Protein AF-A0A7Z1SAC2-F1 (afdb_monomer_lite)

Structure (mmCIF, N/CA/C/O backbone):
data_AF-A0A7Z1SAC2-F1
#
_entry.id   AF-A0A7Z1SAC2-F1
#
loop_
_atom_site.group_PDB
_atom_site.id
_atom_site.type_symbol
_atom_site.label_atom_id
_atom_site.label_alt_id
_atom_site.label_comp_id
_atom_site.label_asym_id
_atom_site.label_entity_id
_atom_site.label_seq_id
_atom_site.pdbx_PDB_ins_code
_atom_site.Cartn_x
_atom_site.Cartn_y
_atom_site.Cartn_z
_atom_site.occupancy
_atom_site.B_iso_or_equiv
_atom_site.auth_seq_id
_atom_site.auth_comp_id
_atom_site.auth_asym_id
_atom_site.auth_atom_id
_atom_site.pdbx_PDB_model_num
ATOM 1 N N . MET A 1 1 ? -28.281 30.940 -34.672 1.00 33.72 1 MET A N 1
ATOM 2 C CA . MET A 1 1 ? -27.881 29.730 -35.424 1.00 33.72 1 MET A CA 1
ATOM 3 C C . MET A 1 1 ? -26.453 29.983 -35.879 1.00 33.72 1 MET A C 1
ATOM 5 O O . MET A 1 1 ? -26.248 31.031 -36.472 1.00 33.72 1 MET A O 1
ATOM 9 N N . MET A 1 2 ? -25.467 29.332 -35.239 1.00 42.41 2 MET A N 1
ATOM 10 C CA . MET A 1 2 ? -24.703 28.177 -35.783 1.00 42.41 2 MET A CA 1
ATOM 11 C C . MET A 1 2 ? -23.991 28.589 -37.088 1.00 42.41 2 MET A C 1
ATOM 13 O O . MET A 1 2 ? -24.656 29.094 -37.982 1.00 42.41 2 MET A O 1
ATOM 17 N N . ILE A 1 3 ? -22.675 28.468 -37.274 1.00 42.25 3 ILE A N 1
ATOM 18 C CA . ILE A 1 3 ? -21.798 27.279 -37.189 1.00 42.25 3 ILE A CA 1
ATOM 19 C C . ILE A 1 3 ? -20.364 27.838 -37.009 1.00 42.25 3 ILE A C 1
ATOM 21 O O . ILE A 1 3 ? -19.969 28.735 -37.750 1.00 42.25 3 ILE A O 1
ATOM 25 N N . ASP A 1 4 ? -19.723 27.638 -35.860 1.00 37.78 4 ASP A N 1
ATOM 26 C CA . ASP A 1 4 ? -18.775 26.555 -35.533 1.00 37.78 4 ASP A CA 1
ATOM 27 C C . ASP A 1 4 ? -17.481 26.539 -36.366 1.00 37.78 4 ASP A C 1
ATOM 29 O O . ASP A 1 4 ? -17.471 26.390 -37.585 1.00 37.78 4 ASP A O 1
ATOM 33 N N . SER A 1 5 ? -16.380 26.717 -35.634 1.00 49.25 5 SER A N 1
ATOM 34 C CA . SER A 1 5 ? -14.993 26.649 -36.076 1.00 49.25 5 SER A CA 1
ATOM 35 C C . SER A 1 5 ? -14.637 25.244 -36.557 1.00 49.25 5 SER A C 1
ATOM 37 O O . SER A 1 5 ? -14.541 24.325 -35.747 1.00 49.25 5 SER A O 1
ATOM 39 N N . GLU A 1 6 ? -14.315 25.084 -37.837 1.00 49.66 6 GLU A N 1
ATOM 40 C CA . GLU A 1 6 ? -13.580 23.909 -38.308 1.00 49.66 6 GLU A CA 1
ATOM 41 C C . GLU A 1 6 ? -12.080 24.207 -38.250 1.00 49.66 6 GLU A C 1
ATOM 43 O O . GLU A 1 6 ? -11.458 24.706 -39.188 1.00 49.66 6 GLU A O 1
ATOM 48 N N . ILE A 1 7 ? -11.489 23.910 -37.092 1.00 48.00 7 ILE A N 1
ATOM 49 C CA . ILE A 1 7 ? -10.057 23.634 -37.008 1.00 48.00 7 ILE A CA 1
ATOM 50 C C . ILE A 1 7 ? -9.855 22.323 -37.764 1.00 48.00 7 ILE A C 1
ATOM 52 O O . ILE A 1 7 ? -10.367 21.283 -37.353 1.00 48.00 7 ILE A O 1
ATOM 56 N N . ALA A 1 8 ? -9.141 22.384 -38.886 1.00 43.84 8 ALA A N 1
ATOM 57 C CA . ALA A 1 8 ? -8.746 21.209 -39.642 1.00 43.84 8 ALA A CA 1
ATOM 58 C C . ALA A 1 8 ? -7.986 20.242 -38.718 1.00 43.84 8 ALA A C 1
ATOM 60 O O . ALA A 1 8 ? -6.848 20.500 -38.322 1.00 43.84 8 ALA A O 1
ATOM 61 N N . HIS A 1 9 ? -8.639 19.139 -38.354 1.00 40.84 9 HIS A N 1
ATOM 62 C CA . HIS A 1 9 ? -7.997 17.998 -37.725 1.00 40.84 9 HIS A CA 1
ATOM 63 C C . HIS A 1 9 ? -7.062 17.359 -38.755 1.00 40.84 9 HIS A C 1
ATOM 65 O O . HIS A 1 9 ? -7.486 16.566 -39.596 1.00 40.84 9 HIS A O 1
ATOM 71 N N . ASP A 1 10 ? -5.779 17.713 -38.683 1.00 44.56 10 ASP A N 1
ATOM 72 C CA . ASP A 1 10 ? -4.698 16.932 -39.279 1.00 44.56 10 ASP A CA 1
ATOM 73 C C . ASP A 1 10 ? -4.639 15.594 -38.523 1.00 44.56 10 ASP A C 1
ATOM 75 O O . ASP A 1 10 ? -3.920 15.421 -37.537 1.00 44.56 10 ASP A O 1
ATOM 79 N N . HIS A 1 11 ? -5.495 14.657 -38.938 1.00 44.25 11 HIS A N 1
ATOM 80 C CA . HIS A 1 11 ? -5.436 13.250 -38.571 1.00 44.25 11 HIS A CA 1
ATOM 81 C C . HIS A 1 11 ? -4.190 12.634 -39.214 1.00 44.25 11 HIS A C 1
ATOM 83 O O . HIS A 1 11 ? -4.270 11.802 -40.116 1.00 44.25 11 HIS A O 1
ATOM 89 N N . ARG A 1 12 ? -3.006 13.007 -38.721 1.00 44.72 12 ARG A N 1
ATOM 90 C CA . ARG A 1 12 ? -1.884 12.078 -38.757 1.00 44.72 12 ARG A CA 1
ATOM 91 C C . ARG A 1 12 ? -2.257 10.954 -37.816 1.00 44.72 12 ARG A C 1
ATOM 93 O O . ARG A 1 12 ? -2.119 11.095 -36.603 1.00 44.72 12 ARG A O 1
ATOM 100 N N . SER A 1 13 ? -2.794 9.882 -38.394 1.00 46.84 13 SER A N 1
ATOM 101 C CA . SER A 1 13 ? -2.878 8.569 -37.776 1.00 46.84 13 SER A CA 1
ATOM 102 C C . SER A 1 13 ? -1.561 8.289 -37.063 1.00 46.84 13 SER A C 1
ATOM 104 O O . SER A 1 13 ? -0.573 7.882 -37.670 1.00 46.84 13 SER A O 1
ATOM 106 N N . LEU A 1 14 ? -1.547 8.527 -35.755 1.00 46.81 14 LEU A N 1
ATOM 107 C CA . LEU A 1 14 ? -0.682 7.812 -34.840 1.00 46.81 14 LEU A CA 1
ATOM 108 C C . LEU A 1 14 ? -1.268 6.402 -34.756 1.00 46.81 14 LEU A C 1
ATOM 110 O O . LEU A 1 14 ? -1.846 6.010 -33.746 1.00 46.81 14 LEU A O 1
ATOM 114 N N . ASP A 1 15 ? -1.132 5.652 -35.853 1.00 45.56 15 ASP A N 1
ATOM 115 C CA . ASP A 1 15 ? -1.004 4.205 -35.774 1.00 45.56 15 ASP A CA 1
ATOM 116 C C . ASP A 1 15 ? 0.307 3.970 -35.027 1.00 45.56 15 ASP A C 1
ATOM 118 O O . ASP A 1 15 ? 1.384 3.797 -35.599 1.00 45.56 15 ASP A O 1
ATOM 122 N N . LEU A 1 16 ? 0.211 4.083 -33.701 1.00 43.00 16 LEU A N 1
ATOM 123 C CA . LEU A 1 16 ? 1.159 3.517 -32.766 1.00 43.00 16 LEU A CA 1
ATOM 124 C C . LEU A 1 16 ? 1.127 2.021 -33.047 1.00 43.00 16 LEU A C 1
ATOM 126 O O . LEU A 1 16 ? 0.293 1.290 -32.508 1.00 43.00 16 LEU A O 1
ATOM 130 N N . ASN A 1 17 ? 1.993 1.604 -33.972 1.00 43.12 17 ASN A N 1
ATOM 131 C CA . ASN A 1 17 ? 2.301 0.214 -34.227 1.00 43.12 17 ASN A CA 1
ATOM 132 C C . ASN A 1 17 ? 2.465 -0.459 -32.870 1.00 43.12 17 ASN A C 1
ATOM 134 O O . ASN A 1 17 ? 3.375 -0.159 -32.099 1.00 43.12 17 ASN A O 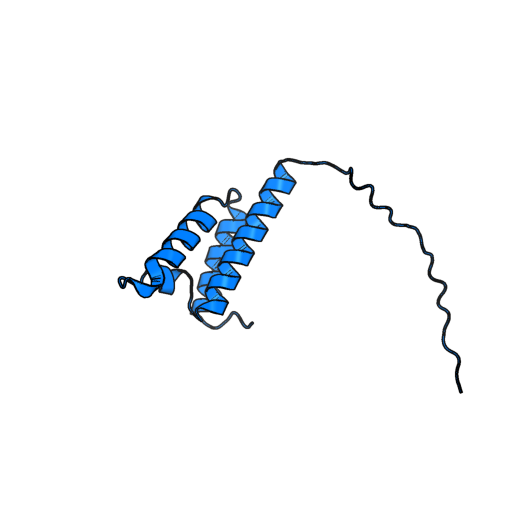1
ATOM 138 N N . THR A 1 18 ? 1.547 -1.370 -32.581 1.00 49.66 18 THR A N 1
ATOM 139 C CA . THR A 1 18 ? 1.400 -2.119 -31.328 1.00 49.66 18 THR A CA 1
ATOM 140 C C . THR A 1 18 ? 2.534 -3.143 -31.135 1.00 49.66 18 THR A C 1
ATOM 142 O O . THR A 1 18 ? 2.407 -4.103 -30.379 1.00 49.66 18 THR A O 1
ATOM 145 N N . GLU A 1 19 ? 3.659 -2.921 -31.817 1.00 47.09 19 GLU A N 1
ATOM 146 C CA . GLU A 1 19 ? 4.850 -3.759 -31.916 1.00 47.09 19 GLU A CA 1
ATOM 147 C C . GLU A 1 19 ? 6.135 -3.021 -31.494 1.00 47.09 19 GLU A C 1
ATOM 149 O O . GLU A 1 19 ? 7.225 -3.585 -31.600 1.00 47.09 19 GLU A O 1
ATOM 154 N N . GLU A 1 20 ? 6.053 -1.793 -30.967 1.00 45.94 20 GLU A N 1
ATOM 155 C CA . GLU A 1 20 ? 7.206 -1.170 -30.309 1.00 45.94 20 GLU A CA 1
ATOM 156 C C . GLU A 1 20 ? 7.476 -1.846 -28.954 1.00 45.94 20 GLU A C 1
ATOM 158 O O . GLU A 1 20 ? 6.962 -1.464 -27.909 1.00 45.94 20 GLU A O 1
ATOM 163 N N . LEU A 1 21 ? 8.316 -2.881 -29.023 1.00 49.19 21 LEU A N 1
ATOM 164 C CA . LEU A 1 21 ? 9.186 -3.384 -27.962 1.00 49.19 21 LEU A CA 1
ATOM 165 C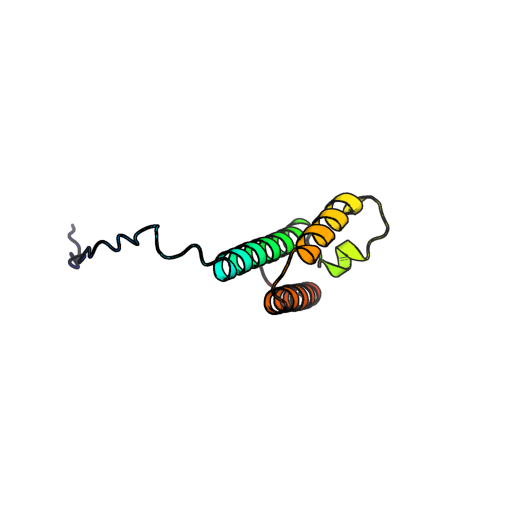 C . LEU A 1 21 ? 8.476 -3.851 -26.680 1.00 49.19 21 LEU A C 1
ATOM 167 O O . LEU A 1 21 ? 8.275 -3.102 -25.726 1.00 49.19 21 LEU A O 1
ATOM 171 N N . ARG A 1 22 ? 8.263 -5.173 -26.578 1.00 58.38 22 ARG A N 1
ATOM 172 C CA . ARG A 1 22 ? 8.266 -5.868 -25.277 1.00 58.38 22 ARG A CA 1
ATOM 173 C C . ARG A 1 22 ? 9.667 -5.772 -24.670 1.00 58.38 22 ARG A C 1
ATOM 175 O O . ARG A 1 22 ? 10.392 -6.761 -24.631 1.00 58.38 22 ARG A O 1
ATOM 182 N N . ASP A 1 23 ? 10.065 -4.582 -24.248 1.00 60.75 23 ASP A N 1
ATOM 183 C CA . ASP A 1 23 ? 11.188 -4.421 -23.346 1.00 60.75 23 ASP A CA 1
ATOM 184 C C . ASP A 1 23 ? 10.756 -5.026 -21.999 1.00 60.75 23 ASP A C 1
ATOM 186 O O . ASP A 1 23 ? 9.810 -4.524 -21.375 1.00 60.75 23 ASP A O 1
ATOM 190 N N . PRO A 1 24 ? 11.381 -6.131 -21.554 1.00 62.53 24 PRO A N 1
ATOM 191 C CA . PRO A 1 24 ? 11.046 -6.747 -20.279 1.00 62.53 24 PRO A CA 1
ATOM 192 C C . PRO A 1 24 ? 11.164 -5.748 -19.129 1.00 62.53 24 PRO A C 1
ATOM 194 O O . PRO A 1 24 ? 10.364 -5.792 -18.201 1.00 62.53 24 PRO A O 1
ATOM 197 N N . GLU A 1 25 ? 12.111 -4.811 -19.195 1.00 69.38 25 GLU A N 1
ATOM 198 C CA . GLU A 1 25 ? 12.293 -3.792 -18.168 1.00 69.38 25 GLU A CA 1
ATOM 199 C C . GLU A 1 25 ? 11.104 -2.825 -18.095 1.00 69.38 25 GLU A C 1
ATOM 201 O O . GLU A 1 25 ? 10.664 -2.483 -16.992 1.00 69.38 25 GLU A O 1
ATOM 206 N N . LEU A 1 26 ? 10.537 -2.445 -19.243 1.00 68.44 26 LEU A N 1
ATOM 207 C CA . LEU A 1 26 ? 9.341 -1.605 -19.312 1.00 68.44 26 LEU A CA 1
ATOM 208 C C . LEU A 1 26 ? 8.096 -2.357 -18.813 1.00 68.44 26 LEU A C 1
ATOM 210 O O . LEU A 1 26 ? 7.247 -1.770 -18.141 1.00 68.44 26 LEU A O 1
ATOM 214 N N . ALA A 1 27 ? 8.008 -3.661 -19.092 1.00 68.69 27 ALA A N 1
ATOM 215 C CA . ALA A 1 27 ? 6.940 -4.523 -18.588 1.00 68.69 27 ALA A CA 1
ATOM 216 C C . ALA A 1 27 ? 6.997 -4.670 -17.057 1.00 68.69 27 ALA A C 1
ATOM 218 O O . ALA A 1 27 ? 5.990 -4.432 -16.394 1.00 68.69 27 ALA A O 1
ATOM 219 N N . TYR A 1 28 ? 8.173 -4.958 -16.484 1.00 66.94 28 TYR A N 1
ATOM 220 C CA . TYR A 1 28 ? 8.352 -5.013 -15.027 1.00 66.94 28 TYR A CA 1
ATOM 221 C C . TYR A 1 28 ? 8.035 -3.672 -14.364 1.00 66.94 28 TYR A C 1
ATOM 223 O O . TYR A 1 28 ? 7.408 -3.634 -13.309 1.00 66.94 28 TYR A O 1
ATOM 231 N N . PHE A 1 29 ? 8.423 -2.560 -14.994 1.00 83.06 29 PHE A N 1
ATOM 232 C CA . PHE A 1 29 ? 8.081 -1.234 -14.490 1.00 83.06 29 PHE A CA 1
ATOM 233 C C . PHE A 1 29 ? 6.566 -0.990 -14.502 1.00 83.06 29 PHE A C 1
ATOM 235 O O . PHE A 1 29 ? 6.026 -0.478 -13.524 1.00 83.06 29 PHE A O 1
ATOM 242 N N . LYS A 1 30 ? 5.865 -1.398 -15.567 1.00 87.69 30 LYS A N 1
ATOM 243 C CA . LYS A 1 30 ? 4.404 -1.292 -15.651 1.00 87.69 30 LYS A CA 1
ATOM 244 C C . LYS A 1 30 ? 3.707 -2.104 -14.556 1.00 87.69 30 LYS A C 1
ATOM 246 O O . LYS A 1 30 ? 2.841 -1.562 -13.878 1.00 87.69 30 LYS A O 1
ATOM 251 N N . GLU A 1 31 ? 4.084 -3.365 -14.363 1.00 90.69 31 GLU A N 1
ATOM 252 C CA . GLU A 1 31 ? 3.466 -4.204 -13.329 1.00 90.69 31 GLU A CA 1
ATOM 253 C C . GLU A 1 31 ? 3.711 -3.653 -11.917 1.00 90.69 31 GLU A C 1
ATOM 255 O O . GLU A 1 31 ? 2.814 -3.668 -11.076 1.00 90.69 31 GLU A O 1
ATOM 260 N N . ASP A 1 32 ? 4.906 -3.122 -11.647 1.00 92.25 32 ASP A N 1
ATOM 261 C CA . ASP A 1 32 ? 5.209 -2.498 -10.359 1.00 92.25 32 ASP A CA 1
ATOM 262 C C . ASP A 1 32 ? 4.327 -1.263 -10.103 1.00 92.25 32 ASP A C 1
ATOM 264 O O . ASP A 1 32 ? 3.830 -1.081 -8.989 1.00 92.25 32 ASP A O 1
ATOM 268 N N . LEU A 1 33 ? 4.075 -0.440 -11.129 1.00 91.88 33 LEU A N 1
ATOM 269 C CA . LEU A 1 33 ? 3.143 0.688 -11.033 1.00 91.88 33 LEU A CA 1
ATOM 270 C C . LEU A 1 33 ? 1.701 0.224 -10.782 1.00 91.88 33 LEU A C 1
ATOM 272 O O . LEU A 1 33 ? 1.011 0.809 -9.949 1.00 91.88 33 LEU A O 1
ATOM 276 N N . GLU A 1 34 ? 1.254 -0.846 -11.443 1.00 94.38 34 GLU A N 1
ATOM 277 C CA . GLU A 1 34 ? -0.069 -1.436 -11.202 1.00 94.38 34 GLU A CA 1
ATOM 278 C C . GLU A 1 34 ? -0.203 -1.957 -9.760 1.00 94.38 34 GLU A C 1
ATOM 280 O O . GLU A 1 34 ? -1.233 -1.741 -9.116 1.00 94.38 34 GLU A O 1
ATOM 285 N N . ARG A 1 35 ? 0.852 -2.578 -9.209 1.00 94.69 35 ARG A N 1
ATOM 286 C CA . ARG A 1 35 ? 0.900 -3.014 -7.801 1.00 94.69 35 ARG A CA 1
ATOM 287 C C . ARG A 1 35 ? 0.841 -1.829 -6.837 1.00 94.69 35 ARG A C 1
ATOM 289 O O . ARG A 1 35 ? 0.071 -1.872 -5.877 1.00 94.69 35 ARG A O 1
ATOM 296 N N . ARG A 1 36 ? 1.591 -0.752 -7.099 1.00 94.75 36 ARG A N 1
ATOM 297 C CA . ARG A 1 36 ? 1.522 0.500 -6.321 1.00 94.75 36 ARG A CA 1
ATOM 298 C C . ARG A 1 36 ? 0.105 1.076 -6.320 1.00 94.75 36 ARG A C 1
ATOM 300 O O . ARG A 1 36 ? -0.410 1.438 -5.264 1.00 94.75 36 ARG A O 1
ATOM 307 N N . ASP A 1 37 ? -0.544 1.128 -7.478 1.00 93.94 37 ASP A N 1
ATOM 308 C CA . ASP A 1 37 ? -1.901 1.666 -7.599 1.00 93.94 37 ASP A CA 1
ATOM 309 C C . ASP A 1 37 ? -2.938 0.764 -6.905 1.00 93.94 37 ASP A C 1
ATOM 311 O O . ASP A 1 37 ? -3.908 1.259 -6.328 1.00 93.94 37 ASP A O 1
ATOM 315 N N . ALA A 1 38 ? -2.731 -0.557 -6.892 1.00 96.00 38 ALA A N 1
ATOM 316 C CA . ALA A 1 38 ? -3.552 -1.484 -6.115 1.00 96.00 38 ALA A CA 1
ATOM 317 C C . ALA A 1 38 ? -3.414 -1.247 -4.601 1.00 96.00 38 ALA A C 1
ATOM 319 O O . ALA A 1 38 ? -4.423 -1.203 -3.894 1.00 96.00 38 ALA A O 1
ATOM 320 N N . LEU A 1 39 ? -2.191 -1.024 -4.109 1.00 96.69 39 LEU A N 1
ATOM 321 C CA . LEU A 1 39 ? -1.946 -0.655 -2.712 1.00 96.69 39 LEU A CA 1
ATOM 322 C C . LEU A 1 39 ? -2.651 0.656 -2.351 1.00 96.69 39 LEU A C 1
ATOM 324 O O . LEU A 1 39 ? -3.288 0.743 -1.302 1.00 96.69 39 LEU A O 1
ATOM 328 N N . LEU A 1 40 ? -2.631 1.642 -3.251 1.00 94.12 40 LEU A N 1
ATOM 329 C CA . LEU A 1 40 ? -3.359 2.887 -3.042 1.00 94.12 40 LEU A CA 1
ATOM 330 C C . LEU A 1 40 ? -4.873 2.668 -2.910 1.00 94.12 40 LEU A C 1
ATOM 332 O O . LEU A 1 40 ? -5.516 3.225 -2.021 1.00 94.12 40 LEU A O 1
ATOM 336 N N . ARG A 1 41 ? -5.452 1.832 -3.778 1.00 94.94 41 ARG A N 1
ATOM 337 C CA . ARG A 1 41 ? -6.883 1.494 -3.723 1.00 94.94 41 ARG A CA 1
ATOM 338 C C . ARG A 1 41 ? -7.260 0.825 -2.408 1.00 94.94 41 ARG A C 1
ATOM 340 O O . ARG A 1 41 ? -8.320 1.135 -1.873 1.00 94.94 41 ARG A O 1
ATOM 347 N N . ILE A 1 42 ? -6.398 -0.043 -1.876 1.00 94.81 42 ILE A N 1
ATOM 348 C CA . ILE A 1 42 ? -6.592 -0.651 -0.555 1.00 94.81 42 ILE A CA 1
ATOM 349 C C . ILE A 1 42 ? -6.680 0.443 0.516 1.00 94.81 42 ILE A C 1
ATOM 351 O O . ILE A 1 42 ? -7.630 0.453 1.295 1.00 94.81 42 ILE A O 1
ATOM 355 N N . MET A 1 43 ? -5.754 1.404 0.524 1.00 93.38 43 MET A N 1
ATOM 356 C CA . MET A 1 43 ? -5.767 2.482 1.520 1.00 93.38 43 MET A CA 1
ATOM 357 C C . MET A 1 43 ? -7.067 3.289 1.483 1.00 93.38 43 MET A C 1
ATOM 359 O O . MET A 1 43 ? -7.693 3.521 2.517 1.00 93.38 43 MET A O 1
ATOM 363 N N . VAL A 1 44 ? -7.516 3.658 0.278 1.00 92.25 44 VAL A N 1
ATOM 364 C CA . VAL A 1 44 ? -8.772 4.393 0.074 1.00 92.25 44 VAL A CA 1
ATOM 365 C C . VAL A 1 44 ? -9.982 3.563 0.510 1.00 92.25 44 VAL A C 1
ATOM 367 O O . VAL A 1 44 ? -10.846 4.072 1.220 1.00 92.25 44 VAL A O 1
ATOM 370 N N . GLN A 1 45 ? -10.044 2.283 0.133 1.00 93.25 45 GLN A N 1
ATOM 371 C CA . GLN A 1 45 ? -11.169 1.399 0.451 1.00 93.25 45 GLN A CA 1
ATOM 372 C C . GLN A 1 45 ? -11.355 1.209 1.960 1.00 93.25 45 GLN A C 1
ATOM 374 O O . GLN A 1 45 ? -12.486 1.184 2.445 1.00 93.25 45 GLN A O 1
ATOM 379 N N . TYR A 1 46 ? -10.257 1.057 2.698 1.00 91.31 46 TYR A N 1
ATOM 380 C CA . TYR A 1 46 ? -10.294 0.837 4.143 1.00 91.31 46 TYR A CA 1
ATOM 381 C C . TYR A 1 46 ? -10.216 2.132 4.955 1.00 91.31 46 TYR A C 1
ATOM 383 O O . TYR A 1 46 ? -10.324 2.082 6.181 1.00 91.31 46 TYR A O 1
ATOM 391 N N . ASN A 1 47 ? -10.060 3.276 4.283 1.00 92.06 47 ASN A N 1
ATOM 392 C CA . ASN A 1 47 ? -9.843 4.590 4.879 1.00 92.06 47 ASN A CA 1
ATOM 393 C C . ASN A 1 47 ? -8.740 4.575 5.956 1.00 92.06 47 ASN A C 1
ATOM 395 O O . ASN A 1 47 ? -8.916 5.093 7.062 1.00 92.06 47 ASN A O 1
ATOM 399 N N . ARG A 1 48 ? -7.640 3.877 5.655 1.00 92.81 48 ARG A N 1
ATOM 400 C CA . ARG A 1 48 ? -6.511 3.624 6.560 1.00 92.81 48 ARG A CA 1
ATOM 401 C C . ARG A 1 48 ? -5.219 3.525 5.767 1.00 92.81 48 ARG A C 1
ATOM 403 O O . ARG A 1 48 ? -5.218 3.073 4.625 1.00 92.81 48 ARG A O 1
ATOM 410 N N . SER A 1 49 ? -4.114 3.907 6.391 1.00 94.94 49 SER A N 1
ATOM 411 C CA . SER A 1 49 ? -2.786 3.708 5.819 1.00 94.94 49 SER A CA 1
ATOM 412 C C . SER A 1 49 ? -2.430 2.209 5.766 1.00 94.94 49 SER A C 1
ATOM 414 O O . SER A 1 49 ? -2.963 1.399 6.530 1.00 94.94 49 SER A O 1
ATOM 416 N N . LEU A 1 50 ? -1.513 1.819 4.875 1.00 95.81 50 LEU A N 1
ATOM 417 C CA . LEU A 1 50 ? -0.997 0.447 4.798 1.00 95.81 50 LEU A CA 1
ATOM 418 C C . LEU A 1 50 ? -0.359 0.039 6.126 1.00 95.81 50 LEU A C 1
ATOM 420 O O . LEU A 1 50 ? -0.630 -1.057 6.608 1.00 95.81 50 LEU A O 1
ATOM 424 N N . SER A 1 51 ? 0.429 0.924 6.744 1.00 94.94 51 SER A N 1
ATOM 425 C CA . SER A 1 51 ? 1.020 0.681 8.065 1.00 94.94 51 SER A CA 1
ATOM 426 C C . SER A 1 51 ? -0.037 0.437 9.146 1.00 94.94 51 SER A C 1
ATOM 428 O O . SER A 1 51 ? 0.119 -0.473 9.958 1.00 94.94 51 SER A O 1
ATOM 430 N N . GLU A 1 52 ? -1.142 1.189 9.142 1.00 94.69 52 GLU A N 1
ATOM 431 C CA . GLU A 1 52 ? -2.243 0.976 10.092 1.00 94.69 52 GLU A CA 1
ATOM 432 C C . GLU A 1 52 ? -2.947 -0.369 9.877 1.00 94.69 52 GLU A C 1
ATOM 434 O O . GLU A 1 52 ? -3.266 -1.062 10.842 1.00 94.69 52 GLU A O 1
ATOM 439 N N . ILE A 1 53 ? -3.174 -0.755 8.6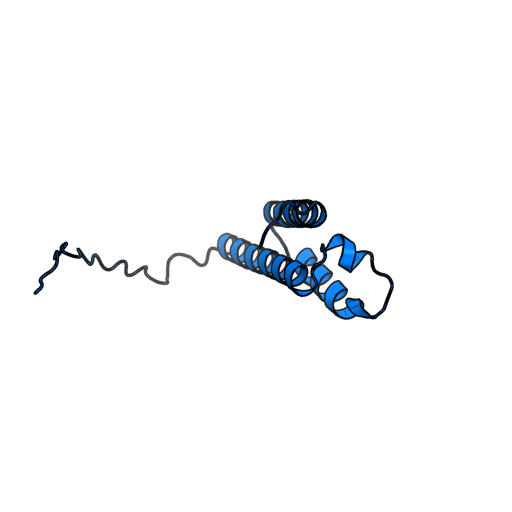17 1.00 94.81 53 ILE A N 1
ATOM 440 C CA . ILE A 1 53 ? -3.768 -2.053 8.270 1.00 94.81 53 ILE A CA 1
ATOM 441 C C . ILE A 1 53 ? -2.827 -3.186 8.693 1.00 94.81 53 ILE A C 1
ATOM 443 O O . ILE A 1 53 ? -3.269 -4.167 9.286 1.00 94.81 53 ILE A O 1
ATOM 447 N N . MET A 1 54 ? -1.528 -3.049 8.426 1.00 95.69 54 MET A N 1
ATOM 448 C CA . MET A 1 54 ? -0.502 -4.051 8.726 1.00 95.69 54 MET A CA 1
ATOM 449 C C . MET A 1 54 ? -0.204 -4.198 10.221 1.00 95.69 54 MET A C 1
ATOM 451 O O . MET A 1 54 ? 0.159 -5.288 10.656 1.00 95.69 54 MET A O 1
ATOM 455 N N . GLY A 1 55 ? -0.371 -3.130 11.003 1.00 93.94 55 GLY A N 1
ATOM 456 C CA . GLY A 1 55 ? -0.191 -3.138 12.456 1.00 93.94 55 GLY A CA 1
ATOM 457 C C . GLY A 1 55 ? -1.391 -3.668 13.246 1.00 93.94 55 GLY A C 1
ATOM 458 O O . GLY A 1 55 ? -1.320 -3.762 14.469 1.00 93.94 55 GLY A O 1
ATOM 459 N N . TYR A 1 56 ? -2.504 -3.995 12.587 1.00 93.44 56 TYR A N 1
ATOM 460 C CA . TYR A 1 56 ? -3.707 -4.471 13.262 1.00 93.44 56 TYR A CA 1
ATOM 461 C C . TYR A 1 56 ? -3.637 -5.974 13.573 1.00 93.44 56 TYR A C 1
ATOM 463 O O . TYR A 1 56 ? -3.470 -6.796 12.677 1.00 93.44 56 TYR A O 1
ATOM 471 N N . GLU A 1 57 ? -3.825 -6.358 14.835 1.00 89.06 57 GLU A N 1
ATOM 472 C CA . GLU A 1 57 ? -3.697 -7.763 15.267 1.00 89.06 57 GLU A CA 1
ATOM 473 C C . GLU A 1 57 ? -4.985 -8.596 15.113 1.00 89.06 57 GLU A C 1
ATOM 475 O O . GLU A 1 57 ? -4.954 -9.824 15.205 1.00 89.06 57 GLU A O 1
ATOM 480 N N . GLY A 1 58 ? 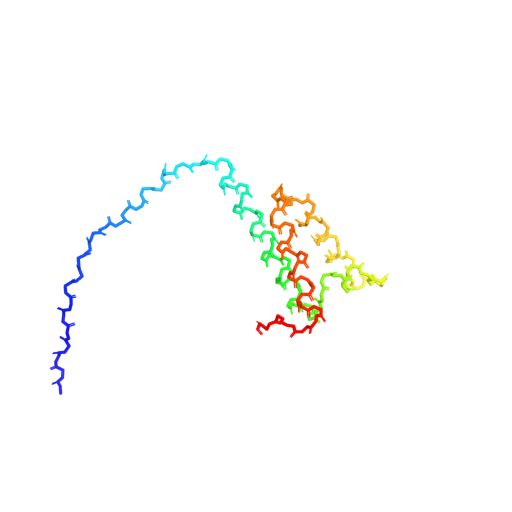-6.136 -7.956 14.887 1.00 86.69 58 GLY A N 1
ATOM 481 C CA . GLY A 1 58 ? -7.416 -8.655 14.761 1.00 86.69 58 GLY A CA 1
ATOM 482 C C . GLY A 1 58 ? -7.623 -9.321 13.395 1.00 86.69 58 GLY A C 1
ATOM 483 O O . GLY A 1 58 ? -7.043 -8.933 12.383 1.00 86.69 58 GLY A O 1
ATOM 484 N N . GLU A 1 59 ? -8.514 -10.315 13.345 1.00 88.56 59 GLU A N 1
ATOM 485 C CA . GLU A 1 59 ? -8.727 -11.126 12.134 1.00 88.56 59 GLU A CA 1
ATOM 486 C C . GLU A 1 59 ? -9.327 -10.358 10.952 1.00 88.56 59 GLU A C 1
ATOM 488 O O . GLU A 1 59 ? -9.161 -10.774 9.809 1.00 88.56 59 GLU A O 1
ATOM 493 N N . GLN A 1 60 ? -9.972 -9.219 11.220 1.00 88.75 60 GLN A N 1
ATOM 494 C CA . GLN A 1 60 ? -10.689 -8.406 10.236 1.00 88.75 60 GLN A CA 1
ATOM 495 C C . GLN A 1 60 ? -9.840 -8.020 9.016 1.00 88.75 60 GLN A C 1
ATOM 497 O O . GLN A 1 60 ? -10.393 -7.848 7.931 1.00 88.75 60 GLN A O 1
ATOM 502 N N . TYR A 1 61 ? -8.520 -7.885 9.180 1.00 91.88 61 TYR A N 1
ATOM 503 C CA . TYR A 1 61 ? -7.628 -7.484 8.094 1.00 91.88 61 TYR A CA 1
ATOM 504 C C . TYR A 1 61 ? -6.676 -8.584 7.618 1.00 91.88 61 TYR A C 1
ATOM 506 O O . TYR A 1 61 ? -5.839 -8.298 6.771 1.00 91.88 61 TYR A O 1
ATOM 514 N N . LYS A 1 62 ? -6.784 -9.834 8.087 1.00 93.50 62 LYS A N 1
ATOM 515 C CA . LYS A 1 62 ? -5.820 -10.894 7.721 1.00 93.50 62 LYS A CA 1
ATOM 516 C C . LYS A 1 62 ? -5.685 -11.088 6.207 1.00 93.50 62 LYS A C 1
ATOM 518 O O . LYS A 1 62 ? -4.567 -11.141 5.696 1.00 93.50 62 LYS A O 1
ATOM 523 N N . ASP A 1 63 ? -6.806 -11.122 5.489 1.00 93.75 63 ASP A N 1
ATOM 524 C CA . ASP A 1 63 ? -6.810 -11.324 4.035 1.00 93.75 63 ASP A CA 1
ATOM 525 C C . ASP A 1 63 ? -6.188 -10.136 3.290 1.00 93.75 63 ASP A C 1
ATOM 527 O O . ASP A 1 63 ? -5.384 -10.309 2.372 1.00 93.75 63 ASP A O 1
ATOM 531 N N . VAL A 1 64 ? -6.504 -8.907 3.710 1.00 95.00 64 VAL A N 1
ATOM 532 C CA . VAL A 1 64 ? -5.925 -7.708 3.089 1.00 95.00 64 VAL A CA 1
ATOM 533 C C . VAL A 1 64 ? -4.456 -7.526 3.471 1.00 95.00 64 VAL A C 1
ATOM 535 O O . VAL A 1 64 ? -3.665 -7.129 2.626 1.00 95.00 64 VAL A O 1
ATOM 538 N N . GLN A 1 65 ? -4.049 -7.886 4.688 1.00 96.62 65 GLN A N 1
ATOM 539 C CA . GLN A 1 65 ? -2.645 -7.907 5.102 1.00 96.62 65 GLN A CA 1
ATOM 540 C C . GLN A 1 65 ? -1.835 -8.891 4.260 1.00 96.62 65 GLN A C 1
ATOM 542 O O . GLN A 1 65 ? -0.713 -8.580 3.863 1.00 96.62 65 GLN A O 1
ATOM 547 N N . PHE A 1 66 ? -2.395 -10.067 3.961 1.00 95.94 66 PHE A N 1
ATOM 548 C CA . PHE A 1 66 ? -1.781 -11.008 3.029 1.00 95.94 66 PHE A CA 1
ATOM 549 C C . PHE A 1 66 ? -1.649 -10.391 1.630 1.00 95.94 66 PHE A C 1
ATOM 551 O O . PHE A 1 66 ? -0.557 -10.386 1.069 1.00 95.94 66 PHE A O 1
ATOM 558 N N . CYS A 1 67 ? -2.715 -9.776 1.110 1.00 96.00 67 CYS A N 1
ATOM 559 C CA . CYS A 1 67 ? -2.694 -9.089 -0.184 1.00 96.00 67 CYS A CA 1
ATOM 560 C C . CYS A 1 67 ? -1.631 -7.976 -0.249 1.00 96.00 67 CYS A C 1
ATOM 562 O O . CYS A 1 67 ? -0.865 -7.909 -1.206 1.00 96.00 67 CYS A O 1
ATOM 564 N N . ILE A 1 68 ? -1.527 -7.135 0.786 1.00 96.25 68 ILE A N 1
ATOM 565 C CA . ILE A 1 68 ? -0.514 -6.073 0.872 1.00 96.25 68 ILE A CA 1
ATOM 566 C C . ILE A 1 68 ? 0.897 -6.672 0.831 1.00 96.25 68 ILE A C 1
ATOM 568 O O . ILE A 1 68 ? 1.739 -6.181 0.080 1.00 96.25 68 ILE A O 1
ATOM 572 N N . LYS A 1 69 ? 1.158 -7.741 1.598 1.00 96.06 69 LYS A N 1
ATOM 573 C CA . LYS A 1 69 ? 2.465 -8.423 1.606 1.00 96.06 69 LYS A CA 1
ATOM 574 C C . LYS A 1 69 ? 2.832 -8.960 0.227 1.00 96.06 69 LYS A C 1
ATOM 576 O O . LYS A 1 69 ? 3.955 -8.738 -0.214 1.00 96.06 69 LYS A O 1
ATOM 581 N N . GLU A 1 70 ? 1.891 -9.609 -0.456 1.00 96.56 70 GLU A N 1
ATOM 582 C CA . GLU A 1 70 ? 2.108 -10.130 -1.808 1.00 96.56 70 GLU A CA 1
ATOM 583 C C . GLU A 1 70 ? 2.355 -9.003 -2.817 1.00 96.56 70 GLU A C 1
ATOM 585 O O . GLU A 1 70 ? 3.273 -9.086 -3.629 1.00 96.56 70 GLU A O 1
ATOM 590 N N . LEU A 1 71 ? 1.582 -7.916 -2.763 1.00 95.38 71 LEU A N 1
ATOM 591 C CA . LEU A 1 71 ? 1.761 -6.781 -3.670 1.00 95.38 71 LEU A CA 1
ATOM 592 C C . LEU A 1 71 ? 3.125 -6.114 -3.476 1.00 95.38 71 LEU A C 1
ATOM 594 O O . LEU A 1 71 ? 3.826 -5.895 -4.459 1.00 95.38 71 LEU A O 1
ATOM 598 N N . VAL A 1 72 ? 3.521 -5.833 -2.231 1.00 94.12 72 VAL A N 1
ATOM 599 C CA . VAL A 1 72 ? 4.816 -5.207 -1.918 1.00 94.12 72 VAL A CA 1
ATOM 600 C C . VAL A 1 72 ? 5.979 -6.146 -2.240 1.00 94.12 72 VAL A C 1
ATOM 602 O O . VAL A 1 72 ? 6.959 -5.716 -2.844 1.00 94.12 72 VAL A O 1
ATOM 605 N N . GLY A 1 73 ? 5.869 -7.428 -1.883 1.00 93.06 73 GLY A N 1
ATOM 606 C CA . GLY A 1 73 ? 6.912 -8.430 -2.118 1.00 93.06 73 GLY A CA 1
ATOM 607 C C . GLY A 1 73 ? 7.200 -8.693 -3.598 1.00 93.06 73 GLY A C 1
ATOM 608 O O . GLY A 1 73 ? 8.299 -9.128 -3.930 1.00 93.06 73 GLY A O 1
ATOM 609 N N . ASN A 1 74 ? 6.246 -8.386 -4.481 1.00 93.62 74 ASN A N 1
ATOM 610 C CA . ASN A 1 74 ? 6.377 -8.545 -5.929 1.00 93.62 74 ASN A CA 1
ATOM 611 C C . ASN A 1 74 ? 6.752 -7.245 -6.669 1.00 93.62 74 ASN A C 1
ATOM 613 O O . ASN A 1 74 ? 6.766 -7.239 -7.901 1.00 93.62 74 ASN A O 1
ATOM 617 N N . ILE A 1 75 ? 7.050 -6.147 -5.961 1.00 91.44 75 ILE A N 1
ATOM 618 C CA . ILE A 1 75 ? 7.606 -4.936 -6.583 1.00 91.44 75 ILE A CA 1
ATOM 619 C C . ILE A 1 75 ? 9.112 -5.122 -6.780 1.00 91.44 75 ILE A C 1
ATOM 621 O O . ILE A 1 75 ? 9.870 -5.270 -5.823 1.00 91.44 75 ILE A O 1
ATOM 625 N N . ASN A 1 76 ? 9.563 -5.059 -8.030 1.00 89.94 76 ASN A N 1
ATOM 626 C CA . ASN A 1 76 ? 10.958 -5.311 -8.398 1.00 89.94 76 ASN A CA 1
ATOM 627 C C . ASN A 1 76 ? 11.819 -4.039 -8.385 1.00 89.94 76 A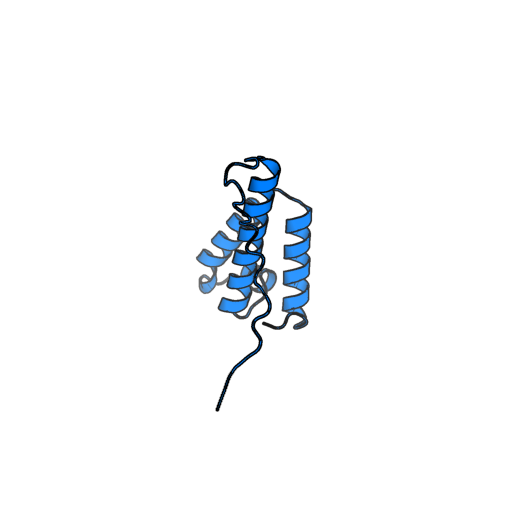SN A C 1
ATOM 629 O O . ASN A 1 76 ? 13.032 -4.083 -8.165 1.00 89.94 76 ASN A O 1
ATOM 633 N N . LYS A 1 77 ? 11.217 -2.880 -8.649 1.00 91.00 77 LYS A N 1
ATOM 634 C CA . LYS A 1 77 ? 11.908 -1.598 -8.772 1.00 91.00 77 LYS A CA 1
ATOM 635 C C . LYS A 1 77 ? 11.887 -0.856 -7.435 1.00 91.00 77 LYS A C 1
ATOM 637 O O . LYS A 1 77 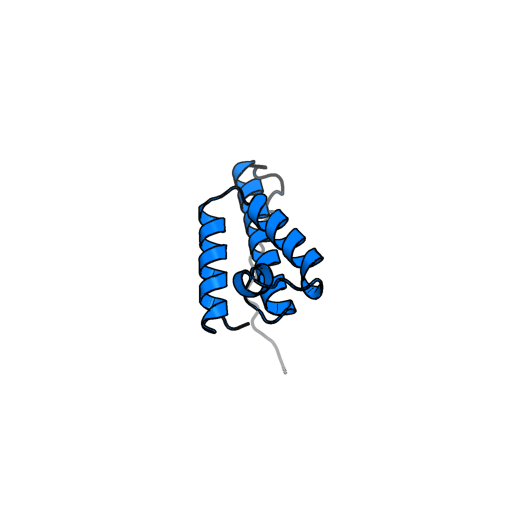? 10.854 -0.367 -6.986 1.00 91.00 77 LYS A O 1
ATOM 642 N N . ILE A 1 78 ? 13.074 -0.647 -6.859 1.00 90.12 78 ILE A N 1
ATOM 643 C CA . ILE A 1 78 ? 13.282 0.102 -5.598 1.00 90.12 78 ILE A CA 1
ATOM 644 C C . ILE A 1 78 ? 12.615 1.482 -5.622 1.00 90.12 78 ILE A C 1
ATOM 646 O O . ILE A 1 78 ? 12.088 1.938 -4.611 1.00 90.12 78 ILE A O 1
ATOM 650 N N . ARG A 1 79 ? 12.627 2.163 -6.774 1.00 89.81 79 ARG A N 1
ATOM 651 C CA . ARG A 1 79 ? 11.958 3.460 -6.924 1.00 89.81 79 ARG A CA 1
ATOM 652 C C . ARG A 1 79 ? 10.463 3.366 -6.607 1.00 89.81 79 ARG A C 1
ATOM 654 O O . ARG A 1 79 ? 9.952 4.238 -5.919 1.00 89.81 79 ARG A O 1
ATOM 661 N N . VAL A 1 80 ? 9.792 2.314 -7.068 1.00 90.69 80 VAL A N 1
ATOM 662 C CA . VAL A 1 80 ? 8.357 2.120 -6.842 1.00 90.69 80 VAL A CA 1
ATOM 663 C C . VAL A 1 80 ? 8.081 1.771 -5.378 1.00 90.69 80 VAL A C 1
ATOM 665 O O . VAL A 1 80 ? 7.134 2.300 -4.807 1.00 90.69 80 VAL A O 1
ATOM 668 N N . LEU A 1 81 ? 8.947 0.984 -4.728 1.00 92.62 81 LEU A N 1
ATOM 669 C CA . LEU A 1 81 ? 8.859 0.751 -3.278 1.00 92.62 81 LEU A CA 1
ATOM 670 C C . LEU A 1 81 ? 8.919 2.062 -2.481 1.00 92.62 81 LEU A C 1
ATOM 672 O O . LEU A 1 81 ? 8.087 2.286 -1.609 1.00 92.62 81 LEU A O 1
ATOM 676 N N . ARG A 1 82 ? 9.845 2.966 -2.825 1.00 92.50 82 ARG A N 1
ATOM 677 C CA . ARG A 1 82 ? 9.926 4.289 -2.180 1.00 92.50 82 ARG A CA 1
ATOM 678 C C . ARG A 1 82 ? 8.668 5.122 -2.404 1.00 92.50 82 ARG A C 1
ATOM 680 O O . ARG A 1 82 ? 8.212 5.793 -1.488 1.00 92.50 82 ARG A O 1
ATOM 687 N N . GLU A 1 83 ? 8.090 5.071 -3.605 1.00 93.88 83 GLU A N 1
ATOM 688 C CA . GLU A 1 83 ? 6.818 5.745 -3.888 1.00 93.88 83 GLU A CA 1
ATOM 689 C C . GLU A 1 83 ? 5.678 5.192 -3.016 1.00 93.88 83 GLU A C 1
ATOM 691 O O . GLU A 1 83 ? 4.873 5.976 -2.517 1.00 93.88 83 GLU A O 1
ATOM 696 N N . VAL A 1 84 ? 5.632 3.874 -2.775 1.00 94.25 84 VAL A N 1
ATOM 697 C CA . VAL A 1 84 ? 4.670 3.247 -1.849 1.00 94.25 84 VAL A CA 1
ATOM 698 C C . VAL A 1 84 ? 4.878 3.731 -0.410 1.00 94.25 84 VAL A C 1
ATOM 700 O O . VAL A 1 84 ? 3.907 4.101 0.247 1.00 94.25 84 VAL A O 1
ATOM 703 N N . GLU A 1 85 ? 6.120 3.770 0.077 1.00 94.38 85 GLU A N 1
ATOM 704 C CA . GLU A 1 85 ? 6.444 4.255 1.429 1.00 94.38 85 GLU A CA 1
ATOM 705 C C . GLU A 1 85 ? 6.062 5.732 1.615 1.00 94.38 85 GLU A C 1
ATOM 707 O O . GLU A 1 85 ? 5.439 6.110 2.609 1.00 94.38 85 GLU A O 1
ATOM 712 N N . GLU A 1 86 ? 6.391 6.583 0.639 1.00 94.31 86 GLU A N 1
ATOM 713 C CA . GLU A 1 86 ? 6.009 7.996 0.658 1.00 94.31 86 GLU A CA 1
ATOM 714 C C . GLU A 1 86 ? 4.492 8.187 0.627 1.00 94.31 86 GLU A C 1
ATOM 716 O O . GLU A 1 86 ? 3.963 9.077 1.297 1.00 94.31 86 GLU A O 1
ATOM 721 N N . MET A 1 87 ? 3.795 7.382 -0.175 1.00 93.38 87 MET A N 1
ATOM 722 C CA . MET A 1 87 ? 2.341 7.397 -0.283 1.00 93.38 87 MET A CA 1
ATOM 723 C C . MET A 1 87 ? 1.687 7.020 1.049 1.00 93.38 87 MET A C 1
ATOM 725 O O . MET A 1 87 ? 0.797 7.738 1.506 1.00 93.38 87 MET A O 1
ATOM 729 N N . ASP A 1 88 ? 2.157 5.952 1.699 1.00 94.62 88 ASP A N 1
ATOM 730 C CA . ASP A 1 88 ? 1.675 5.533 3.018 1.00 94.62 88 ASP A CA 1
ATOM 731 C C . ASP A 1 88 ? 1.879 6.630 4.071 1.00 94.62 88 ASP A C 1
ATOM 733 O O . ASP A 1 88 ? 0.940 7.002 4.779 1.00 94.62 88 ASP A O 1
ATOM 737 N N . LEU A 1 89 ? 3.071 7.236 4.102 1.00 93.69 89 LEU A N 1
ATOM 738 C CA . LEU A 1 89 ? 3.390 8.328 5.021 1.00 93.69 89 LEU A CA 1
ATOM 739 C C . LEU A 1 89 ? 2.492 9.555 4.802 1.00 93.69 89 LEU A C 1
ATOM 741 O O . LEU A 1 89 ? 1.984 10.130 5.766 1.00 93.69 89 LEU A O 1
ATOM 745 N N . LYS A 1 90 ? 2.299 9.973 3.545 1.00 92.25 90 LYS A N 1
ATOM 746 C CA . LYS A 1 90 ? 1.440 11.119 3.200 1.00 92.25 90 LYS A CA 1
ATOM 747 C C . LYS A 1 90 ? -0.017 10.848 3.563 1.00 92.25 90 LYS A C 1
ATOM 749 O O . LYS A 1 90 ? -0.693 11.746 4.062 1.00 92.25 90 LYS A O 1
ATOM 754 N N . TYR A 1 91 ? -0.504 9.626 3.350 1.00 92.25 91 TYR A N 1
ATOM 755 C CA . TYR A 1 91 ? -1.867 9.251 3.722 1.00 92.25 91 TYR A CA 1
ATOM 756 C C . TYR A 1 91 ? -2.063 9.269 5.235 1.00 92.25 91 TYR A C 1
ATOM 758 O O . TYR A 1 91 ? -3.016 9.872 5.718 1.00 92.25 91 TYR A O 1
ATOM 766 N N . HIS A 1 92 ? -1.124 8.692 5.990 1.00 89.69 92 HIS A N 1
ATOM 767 C CA . HIS A 1 92 ? -1.165 8.692 7.452 1.00 89.69 92 HIS A CA 1
ATOM 768 C C . HIS A 1 92 ? -1.190 10.114 8.038 1.00 89.69 92 HIS A C 1
ATOM 770 O O . HIS A 1 92 ? -1.875 10.380 9.023 1.00 89.69 92 HIS A O 1
ATOM 776 N N . LYS A 1 93 ? -0.488 11.060 7.402 1.00 90.81 93 LYS A N 1
ATOM 777 C CA . LYS A 1 93 ? -0.507 12.484 7.776 1.00 90.81 93 LYS A CA 1
ATOM 778 C C . LYS A 1 93 ? -1.750 13.249 7.299 1.00 90.81 93 LYS A C 1
ATOM 780 O O . LYS A 1 93 ? -1.891 14.424 7.626 1.00 90.81 93 LYS A O 1
ATOM 785 N N . GLY A 1 94 ? -2.628 12.630 6.506 1.00 87.00 94 GLY A N 1
ATOM 786 C CA . GLY A 1 94 ? -3.767 13.301 5.868 1.00 87.00 94 GLY A CA 1
ATOM 787 C C . GLY A 1 94 ? -3.372 14.299 4.769 1.00 87.00 94 GLY A C 1
ATOM 788 O O . GLY A 1 94 ? -4.169 15.155 4.384 1.00 87.00 94 GLY A O 1
ATOM 789 N N . GLU A 1 95 ? -2.138 14.218 4.267 1.00 86.88 95 GLU A N 1
ATOM 790 C CA . GLU A 1 95 ? -1.608 15.069 3.192 1.00 86.88 95 GLU A CA 1
ATOM 791 C C . GLU A 1 95 ? -2.032 14.568 1.802 1.00 86.88 95 GLU A C 1
ATOM 793 O O . GLU A 1 95 ? -1.990 15.312 0.822 1.00 86.88 95 GLU A O 1
ATOM 798 N N . LEU A 1 96 ? -2.461 13.308 1.719 1.00 78.81 96 LEU A N 1
ATOM 799 C CA . LEU A 1 96 ? -2.954 12.669 0.507 1.00 78.81 96 LEU A CA 1
ATOM 800 C C . LEU A 1 96 ? -4.484 12.812 0.449 1.00 78.81 96 LEU A C 1
ATOM 802 O O . LEU A 1 96 ? -5.195 12.260 1.286 1.00 78.81 96 LEU A O 1
ATOM 806 N N . LYS A 1 97 ? -4.985 13.588 -0.518 1.00 64.56 97 LYS A N 1
ATOM 807 C CA . LYS A 1 97 ? -6.422 13.810 -0.743 1.00 64.56 97 LYS A CA 1
ATOM 808 C C . LYS A 1 97 ? -6.867 13.036 -1.982 1.00 64.56 97 LYS A C 1
ATOM 810 O O . LYS A 1 97 ? -6.241 13.196 -3.029 1.00 64.56 97 LYS A O 1
ATOM 815 N N . PHE A 1 98 ? -7.932 12.247 -1.856 1.00 63.53 98 PHE A N 1
ATOM 816 C CA . PHE A 1 98 ? -8.548 11.471 -2.937 1.00 63.53 98 PHE A CA 1
ATOM 817 C C . PHE A 1 98 ? -10.039 11.745 -3.030 1.00 63.53 98 PHE A C 1
ATOM 819 O O . PHE A 1 98 ? -10.650 11.971 -1.960 1.00 63.53 98 PHE A O 1
#

Organism: Staphylococcus aureus (NCBI:txid1280)

Radius of gyration: 20.51 Å; chains: 1; bounding box: 41×41×55 Å

Secondary structure (DSSP, 8-state):
-----------------TTS---HHHHHHHHHHHHHHHHHHHHHHHTS-HHHHHT--SGGGHHHHHHHHHHHHT---HHHHHHHHHHHHHHHTT----

pLDDT: mean 79.8, std 20.26, range [33.72, 96.69]

Sequence (98 aa):
MMIDSEIAHDHRSLDLNTEELRDPELAYFKEDLERRDALLRIMVQYNRSLSEIMGYEGEQYKDVQFCIKELVGNINKIRVLREVEEMDLKYHKGELKF

Foldseek 3Di:
DDDDDPPPPPPPPPPVPPPPDPPVVVVLVVLLVVLLVVQVVVCVVVVAFLVVLCPDPDPPSPVVNVVNCVSLVSNPDPVSNVVSVVSSVCSNVVVDDD